Protein AF-A0A7W8DKP7-F1 (afdb_monomer)

pLDDT: mean 77.35, std 10.24, range [40.69, 87.25]

Secondary structure (DSSP, 8-state):
--HHHHHHHHHHHHHHHHHHHHSTT-HHHHHHHHHHHHHHHHHHHTT-HHHHHHHHHTTTSPPPHHHHHHHHHTT--SSSPP------

Sequence (88 aa):
MTTEDESELHRLCDLLRIVDKRIGDEPLLSAAVKKAALGLSIAFIHGFRAKVEDLAQNLGRELSDADKEHLRSCGIDLDAPLPTGTQN

Foldseek 3Di:
DDPVLVVVLVVVLVVLVVVLVVVPPQPVSNVVSVVVNVVSVVCSVVVVVVVVVVVVVVPPDDQDPVNQVVCVVVVRHPPPPRPPPDDD

Nearest PDB structures (foldseek):
  8zet-assembly1_f  TM=8.785E-01  e=9.609E+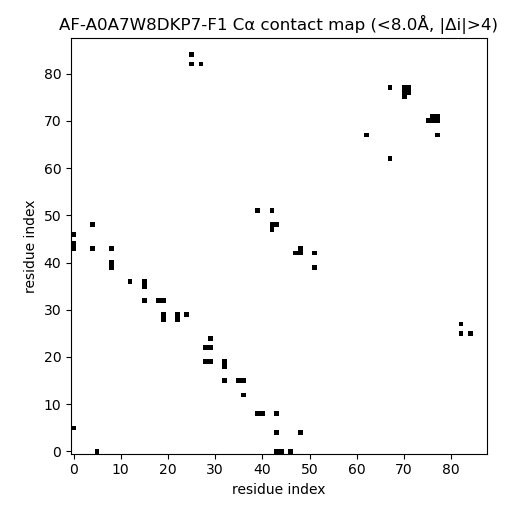00  Thalassiosira pseudonana CCMP1335
  1d9c-assembly1_B  TM=3.970E-01  e=2.855E+00  Bos taurus
  6zu5-assembly1_LHH  TM=4.313E-01  e=3.929E+00  Paranosema locustae

Radius of gyration: 14.86 Å; Cα contacts (8 Å, |Δi|>4): 35; chains: 1; bounding box: 32×28×41 Å

Mean predicted aligned error: 9.86 Å

Structure (mmCIF, N/CA/C/O backbone):
data_AF-A0A7W8DKP7-F1
#
_entry.id   AF-A0A7W8DKP7-F1
#
loop_
_atom_site.group_PDB
_atom_site.id
_atom_site.type_symbol
_atom_s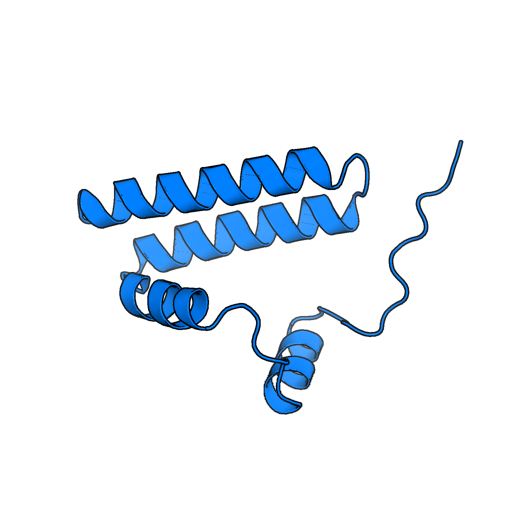ite.label_atom_id
_atom_site.label_alt_id
_atom_site.label_comp_id
_atom_site.label_asym_id
_atom_site.label_entity_id
_atom_site.label_seq_id
_atom_site.pdbx_PDB_ins_code
_atom_site.Cartn_x
_atom_site.Cartn_y
_atom_site.Cartn_z
_atom_site.occupancy
_atom_site.B_iso_or_equiv
_atom_site.auth_seq_id
_atom_site.auth_comp_id
_atom_site.auth_asym_id
_atom_site.auth_atom_id
_atom_site.pdbx_PDB_model_num
ATOM 1 N N . MET A 1 1 ? 16.321 -0.179 -9.212 1.00 69.62 1 MET A N 1
ATOM 2 C CA . MET A 1 1 ? 15.218 0.792 -9.116 1.00 69.62 1 MET A CA 1
ATOM 3 C C . MET A 1 1 ? 15.505 1.892 -10.116 1.00 69.62 1 MET A C 1
ATOM 5 O O . MET A 1 1 ? 16.650 2.328 -10.178 1.00 69.62 1 MET A O 1
ATOM 9 N N . THR A 1 2 ? 14.550 2.226 -10.977 1.00 83.88 2 THR A N 1
ATOM 10 C CA . THR A 1 2 ? 14.716 3.313 -11.956 1.00 83.88 2 THR A CA 1
ATOM 11 C C . THR A 1 2 ? 14.349 4.663 -11.331 1.00 83.88 2 THR A C 1
ATOM 13 O O . THR A 1 2 ? 13.673 4.713 -10.306 1.00 83.88 2 THR A O 1
ATOM 16 N N . THR A 1 3 ? 14.756 5.771 -11.953 1.00 84.19 3 THR A N 1
ATOM 17 C CA . THR A 1 3 ? 14.371 7.127 -11.513 1.00 84.19 3 THR A CA 1
ATOM 18 C C . THR A 1 3 ? 12.853 7.346 -11.544 1.00 84.19 3 THR A C 1
ATOM 20 O O . THR A 1 3 ? 12.306 8.090 -10.728 1.00 84.19 3 THR A O 1
ATOM 23 N N . GLU A 1 4 ? 12.153 6.682 -12.464 1.00 81.62 4 GLU A N 1
ATOM 24 C CA . GLU A 1 4 ? 10.692 6.721 -12.514 1.00 81.62 4 GLU A CA 1
ATOM 25 C C . GLU A 1 4 ? 10.062 5.931 -11.359 1.00 81.62 4 GLU A C 1
ATOM 27 O O . GLU A 1 4 ? 9.085 6.392 -10.772 1.00 81.62 4 GLU A O 1
ATOM 32 N N . ASP A 1 5 ? 10.647 4.786 -10.986 1.00 76.44 5 ASP A N 1
ATOM 33 C CA . ASP A 1 5 ? 10.208 4.003 -9.824 1.00 76.44 5 ASP A CA 1
ATOM 34 C C . ASP A 1 5 ? 10.361 4.810 -8.529 1.00 76.44 5 ASP A C 1
ATOM 36 O O . ASP A 1 5 ? 9.464 4.819 -7.691 1.00 76.44 5 ASP A O 1
ATOM 40 N N . GLU A 1 6 ? 11.475 5.528 -8.377 1.00 81.56 6 GLU A N 1
ATOM 41 C CA . GLU A 1 6 ? 11.718 6.416 -7.234 1.00 81.56 6 GLU A CA 1
ATOM 42 C C . GLU A 1 6 ? 10.704 7.562 -7.165 1.00 81.56 6 GLU A C 1
ATOM 44 O O . GLU A 1 6 ? 10.142 7.837 -6.102 1.00 81.56 6 GLU A O 1
ATOM 49 N N . SER A 1 7 ? 10.433 8.205 -8.304 1.00 84.50 7 SER A N 1
ATOM 50 C CA . SER A 1 7 ? 9.479 9.316 -8.388 1.00 84.50 7 SER A CA 1
ATOM 51 C C . SER A 1 7 ? 8.051 8.874 -8.055 1.00 84.50 7 SER A C 1
ATOM 53 O O . SER A 1 7 ? 7.351 9.559 -7.306 1.00 84.50 7 SER A O 1
ATOM 55 N N . GLU A 1 8 ? 7.620 7.717 -8.562 1.00 80.12 8 GLU A N 1
ATOM 56 C CA . GLU A 1 8 ? 6.278 7.197 -8.286 1.00 80.12 8 GLU A CA 1
ATOM 57 C C . GLU A 1 8 ? 6.151 6.675 -6.849 1.00 80.12 8 GLU A C 1
ATOM 59 O O . GLU A 1 8 ? 5.148 6.947 -6.183 1.00 80.12 8 GLU A O 1
ATOM 64 N N . LEU A 1 9 ? 7.185 6.017 -6.312 1.00 82.56 9 LEU A N 1
ATOM 65 C CA . LEU A 1 9 ? 7.207 5.621 -4.904 1.00 82.56 9 LEU A CA 1
ATOM 66 C C . LEU A 1 9 ? 7.077 6.843 -3.984 1.00 82.56 9 LEU A C 1
ATOM 68 O O . LEU A 1 9 ? 6.291 6.817 -3.037 1.00 82.56 9 LEU A O 1
ATOM 72 N N . HIS A 1 10 ? 7.789 7.934 -4.278 1.00 83.88 10 HIS A N 1
ATOM 73 C CA . HIS A 1 10 ? 7.647 9.191 -3.540 1.00 83.88 10 HIS A CA 1
ATOM 74 C C . HIS A 1 10 ? 6.219 9.745 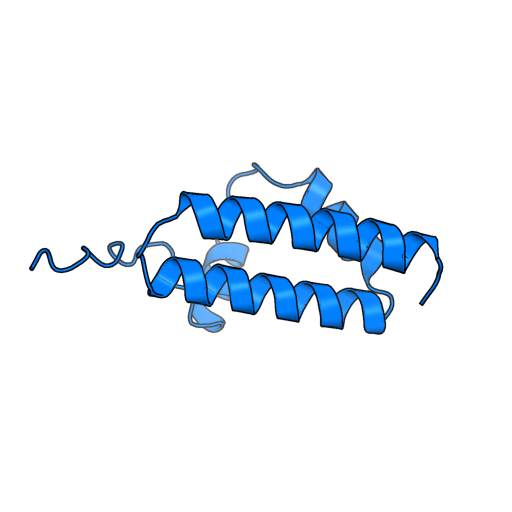-3.606 1.00 83.88 10 HIS A C 1
ATOM 76 O O . HIS A 1 10 ? 5.653 10.079 -2.563 1.00 83.88 10 HIS A O 1
ATOM 82 N N . ARG A 1 11 ? 5.605 9.782 -4.797 1.00 85.44 11 ARG A N 1
ATOM 83 C CA . ARG A 1 11 ? 4.219 10.249 -4.978 1.00 85.44 11 ARG A CA 1
ATOM 84 C C . ARG A 1 11 ? 3.233 9.453 -4.121 1.00 85.44 11 ARG A C 1
ATOM 86 O O . ARG A 1 11 ? 2.374 10.036 -3.457 1.00 85.44 11 ARG A O 1
ATOM 93 N N . LEU A 1 12 ? 3.358 8.127 -4.115 1.00 82.31 12 LEU A N 1
ATOM 94 C CA . LEU A 1 12 ? 2.474 7.243 -3.354 1.00 82.31 12 LEU A CA 1
ATOM 95 C C . LEU A 1 12 ? 2.707 7.358 -1.839 1.00 82.31 12 LEU A C 1
ATOM 97 O O . LEU A 1 12 ? 1.744 7.399 -1.070 1.00 82.31 12 LEU A O 1
ATOM 101 N N . CYS A 1 13 ? 3.959 7.491 -1.399 1.00 83.19 13 CYS A N 1
ATOM 102 C CA . CYS A 1 13 ? 4.291 7.772 -0.000 1.00 83.19 13 CYS A CA 1
ATOM 103 C C . CYS A 1 13 ? 3.715 9.117 0.473 1.00 83.19 13 CYS A C 1
ATOM 105 O O . CYS A 1 13 ? 3.210 9.210 1.595 1.00 83.19 13 CYS A O 1
ATOM 107 N N . ASP A 1 14 ? 3.725 10.147 -0.375 1.00 86.38 14 ASP A N 1
ATOM 108 C CA . ASP A 1 14 ? 3.101 11.434 -0.064 1.00 86.38 14 ASP A CA 1
ATOM 109 C C . ASP A 1 14 ? 1.579 11.333 0.081 1.00 86.38 14 ASP A C 1
ATOM 111 O O . ASP A 1 14 ? 1.013 11.919 1.009 1.00 86.38 14 ASP A O 1
ATOM 115 N N . LEU A 1 15 ? 0.914 10.547 -0.771 1.00 82.62 15 LEU A N 1
ATOM 116 C CA . LEU A 1 15 ? -0.518 10.266 -0.634 1.00 82.62 15 LEU A CA 1
ATOM 117 C C . LEU A 1 15 ? -0.824 9.558 0.689 1.00 82.62 15 LEU A C 1
ATOM 119 O O . LEU A 1 15 ? -1.714 9.994 1.420 1.00 82.62 15 LEU A O 1
ATOM 123 N N . LEU A 1 16 ? -0.054 8.527 1.043 1.00 83.81 16 LEU A N 1
ATOM 124 C CA . LEU A 1 16 ? -0.212 7.817 2.316 1.00 83.81 16 LEU A CA 1
ATOM 125 C C . LEU A 1 16 ? 0.019 8.742 3.516 1.00 83.81 16 LEU A C 1
ATOM 127 O O . LEU A 1 16 ? -0.737 8.688 4.480 1.00 83.81 16 LEU A O 1
ATOM 131 N N . ARG A 1 17 ? 0.986 9.660 3.441 1.00 82.81 17 ARG A N 1
ATOM 132 C CA . ARG A 1 17 ? 1.219 10.680 4.476 1.00 82.81 17 ARG A CA 1
ATOM 133 C C . ARG A 1 17 ? 0.049 11.657 4.616 1.00 82.81 17 ARG A C 1
ATOM 135 O O . ARG A 1 17 ? -0.251 12.098 5.724 1.00 82.81 17 ARG A O 1
ATOM 142 N N . ILE A 1 18 ? -0.606 12.028 3.516 1.00 85.19 18 ILE A N 1
ATOM 143 C CA . ILE A 1 18 ? -1.821 12.858 3.555 1.00 85.19 18 ILE A CA 1
ATOM 144 C C . ILE A 1 18 ? -2.968 12.085 4.205 1.00 85.19 18 ILE A C 1
ATOM 146 O O . ILE A 1 18 ? -3.692 12.666 5.014 1.00 85.19 18 ILE A O 1
ATOM 150 N N . VAL A 1 19 ? -3.122 10.799 3.876 1.00 80.75 19 VAL A N 1
ATOM 151 C CA . VAL A 1 19 ? -4.113 9.927 4.515 1.00 80.75 19 VAL A CA 1
ATOM 152 C C . VAL A 1 19 ? -3.836 9.847 6.014 1.00 80.75 19 VAL A C 1
ATOM 154 O O . VAL A 1 19 ? -4.721 10.221 6.772 1.00 80.75 19 VAL A O 1
ATOM 157 N N . ASP A 1 20 ? -2.613 9.506 6.438 1.00 82.94 20 ASP A N 1
ATOM 158 C CA . ASP A 1 20 ? -2.203 9.416 7.855 1.00 82.94 20 ASP A CA 1
ATOM 159 C C . ASP A 1 20 ? -2.530 10.687 8.652 1.00 82.94 20 ASP A C 1
ATOM 161 O O . ASP A 1 20 ? -3.043 10.625 9.763 1.00 82.94 20 ASP A O 1
ATOM 165 N N . LYS A 1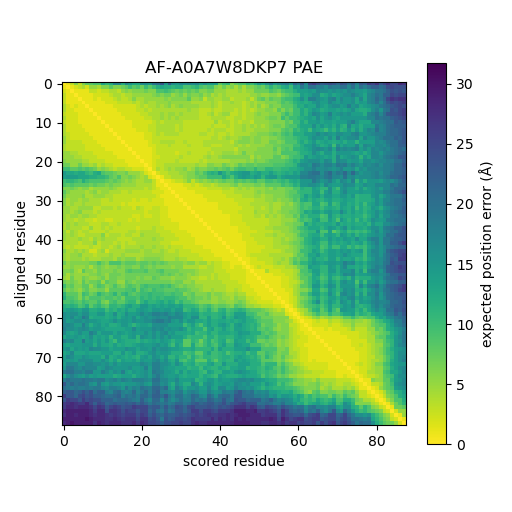 21 ? -2.346 11.868 8.054 1.00 84.69 21 LYS A N 1
ATOM 166 C CA . LYS A 1 21 ? -2.725 13.143 8.688 1.00 84.69 21 LYS A CA 1
ATOM 167 C C . LYS A 1 21 ? -4.234 13.355 8.819 1.00 84.69 21 LYS A C 1
ATOM 169 O O . LYS A 1 21 ? -4.660 14.118 9.680 1.00 84.69 21 LYS A O 1
ATOM 174 N N . ARG A 1 22 ? -5.038 12.766 7.931 1.00 84.19 22 ARG A N 1
ATOM 175 C CA . ARG A 1 22 ? -6.501 12.939 7.892 1.00 84.19 22 ARG A CA 1
ATOM 176 C C . ARG A 1 22 ? -7.250 11.940 8.763 1.00 84.19 22 ARG A C 1
ATOM 178 O O . ARG A 1 22 ? -8.341 12.272 9.207 1.00 84.19 22 ARG A O 1
ATOM 185 N N . ILE A 1 23 ? -6.687 10.754 9.001 1.00 81.69 23 ILE A N 1
ATOM 186 C CA . ILE A 1 23 ? -7.280 9.762 9.914 1.00 81.69 23 ILE A CA 1
ATOM 187 C C . ILE A 1 23 ? -7.181 10.165 11.396 1.00 81.69 23 ILE A C 1
ATOM 189 O O . ILE A 1 23 ? -7.839 9.546 12.225 1.00 81.69 23 ILE A O 1
ATOM 193 N N . GLY A 1 24 ? -6.451 11.237 11.728 1.00 73.44 24 GLY A N 1
ATOM 194 C CA . GLY A 1 24 ? -6.366 11.763 13.094 1.00 73.44 24 GLY A CA 1
ATOM 195 C C . GLY A 1 24 ? -5.637 10.805 14.039 1.00 73.44 24 GLY A C 1
ATOM 196 O O . GLY A 1 24 ? -4.748 10.072 13.614 1.00 73.44 24 GLY A O 1
ATOM 197 N N . ASP A 1 25 ? -6.028 10.794 15.314 1.00 78.75 25 ASP A N 1
ATOM 198 C CA . ASP A 1 25 ? -5.395 9.971 16.356 1.00 78.75 25 ASP A CA 1
ATOM 199 C C . ASP A 1 25 ? -5.907 8.518 16.391 1.00 78.75 25 ASP A C 1
ATOM 201 O O . ASP A 1 25 ? -5.791 7.852 17.415 1.00 78.75 25 ASP A O 1
ATOM 205 N N . GLU A 1 26 ? -6.462 7.995 15.290 1.00 81.25 26 GLU A N 1
ATOM 206 C CA . GLU A 1 26 ? -6.936 6.608 15.216 1.00 81.25 26 GLU A CA 1
ATOM 207 C C . GLU A 1 26 ? -5.762 5.622 15.050 1.00 81.25 26 GLU A C 1
ATOM 209 O O . GLU A 1 26 ? -5.197 5.475 13.953 1.00 81.25 26 GLU A O 1
ATOM 214 N N . PRO A 1 27 ?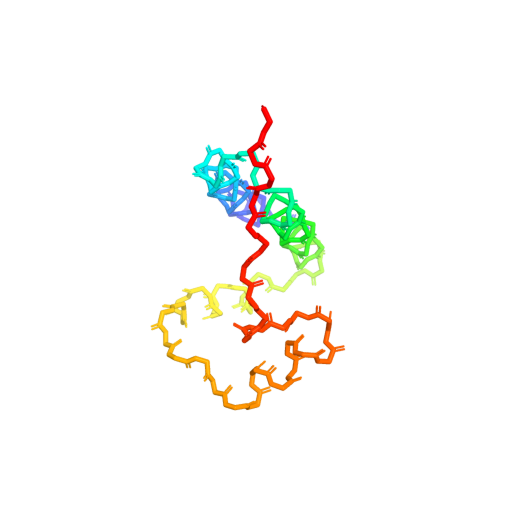 -5.370 4.889 16.110 1.00 74.88 27 PRO A N 1
ATOM 215 C CA . PRO A 1 27 ? -4.094 4.184 16.137 1.00 74.88 27 PRO A CA 1
ATOM 216 C C . PRO A 1 27 ? -4.064 2.981 15.188 1.00 74.88 27 PRO A C 1
ATOM 218 O O . PRO A 1 27 ? -3.018 2.689 14.603 1.00 74.88 27 PRO A O 1
ATOM 221 N N . LEU A 1 28 ? -5.199 2.297 14.983 1.00 78.62 28 LEU A N 1
ATOM 222 C CA . LEU A 1 28 ? -5.264 1.170 14.044 1.00 78.62 28 LEU A CA 1
ATOM 223 C C . LEU A 1 28 ? -5.158 1.638 12.592 1.00 78.62 28 LEU A C 1
ATOM 225 O O . LEU A 1 28 ? -4.474 0.995 11.795 1.00 78.62 28 LEU A O 1
ATOM 229 N N . LEU A 1 29 ? -5.784 2.767 12.256 1.00 76.50 29 LEU A N 1
ATOM 230 C CA . LEU A 1 29 ? -5.741 3.313 10.903 1.00 76.50 29 LEU A CA 1
ATOM 231 C C . LEU A 1 29 ? -4.343 3.846 10.578 1.00 76.50 29 LEU A C 1
ATOM 233 O O . LEU A 1 29 ? -3.814 3.541 9.509 1.00 76.50 29 LEU A O 1
ATOM 237 N N . SER A 1 30 ? -3.683 4.531 11.519 1.00 77.25 30 SER A N 1
ATOM 238 C CA . SER A 1 30 ? -2.289 4.958 11.328 1.00 77.25 30 SER A CA 1
ATOM 239 C C . SER A 1 30 ? -1.348 3.755 11.172 1.00 77.25 30 SER A C 1
ATOM 241 O O . SER A 1 30 ? -0.472 3.737 10.302 1.00 77.25 30 SER A O 1
ATOM 243 N N . ALA A 1 31 ? -1.545 2.695 11.966 1.00 77.56 31 ALA A N 1
ATOM 244 C CA . ALA A 1 31 ? -0.775 1.460 11.824 1.00 77.56 31 ALA A CA 1
ATOM 245 C C . ALA A 1 31 ? -0.999 0.785 10.459 1.00 77.56 31 ALA A C 1
ATOM 247 O O . ALA A 1 31 ? -0.040 0.297 9.855 1.00 77.56 31 ALA A O 1
ATOM 248 N N . ALA A 1 32 ? -2.234 0.779 9.949 1.00 80.38 32 ALA A N 1
ATOM 249 C CA . ALA A 1 32 ? -2.556 0.248 8.627 1.00 80.38 32 ALA A CA 1
ATOM 250 C C . ALA A 1 32 ? -1.869 1.046 7.507 1.00 80.38 32 ALA A C 1
ATOM 252 O O . ALA A 1 32 ? -1.243 0.452 6.628 1.00 80.38 32 ALA A O 1
ATOM 253 N N . VAL A 1 33 ? -1.891 2.381 7.576 1.00 82.75 33 VAL A N 1
ATOM 254 C CA . VAL A 1 33 ? -1.230 3.250 6.588 1.00 82.75 33 VAL A CA 1
ATOM 255 C C . VAL A 1 33 ? 0.287 3.054 6.588 1.00 82.75 33 VAL A C 1
ATOM 257 O O . VAL A 1 33 ? 0.896 2.937 5.523 1.00 82.75 33 VAL A O 1
ATOM 260 N N . LYS A 1 34 ? 0.909 2.924 7.764 1.00 81.12 34 LYS A N 1
ATOM 261 C CA . LYS A 1 34 ? 2.348 2.625 7.882 1.00 81.12 34 LYS A CA 1
ATOM 262 C C . LYS A 1 34 ? 2.710 1.272 7.267 1.00 81.12 34 LYS A C 1
ATOM 264 O O . LYS A 1 34 ? 3.707 1.171 6.553 1.00 81.12 34 LYS A O 1
ATOM 269 N N . LYS A 1 35 ? 1.890 0.241 7.497 1.00 82.62 35 LYS A N 1
ATOM 270 C CA . LYS A 1 35 ? 2.066 -1.077 6.866 1.00 82.62 35 LYS A CA 1
ATOM 271 C C . LYS A 1 35 ? 1.922 -0.996 5.344 1.00 82.62 35 LYS A C 1
ATOM 273 O O . LYS A 1 35 ? 2.733 -1.589 4.637 1.00 82.62 35 LYS A O 1
ATOM 278 N N . ALA A 1 36 ? 0.955 -0.227 4.841 1.00 84.75 36 ALA A N 1
ATOM 279 C CA . ALA A 1 36 ? 0.779 -0.003 3.407 1.00 84.75 36 ALA A CA 1
ATOM 280 C C . ALA A 1 36 ? 1.995 0.703 2.779 1.00 84.75 36 ALA A C 1
ATOM 282 O O . ALA A 1 36 ? 2.480 0.270 1.735 1.00 84.75 36 ALA A O 1
ATOM 283 N N . ALA A 1 37 ? 2.546 1.726 3.444 1.00 83.62 37 ALA A N 1
ATOM 284 C CA . ALA A 1 37 ? 3.743 2.437 2.982 1.00 83.62 37 ALA A CA 1
ATOM 285 C C . ALA A 1 37 ? 4.975 1.521 2.902 1.00 83.62 37 ALA A C 1
ATOM 287 O O . ALA A 1 37 ? 5.724 1.552 1.919 1.00 83.62 37 ALA A O 1
ATOM 288 N N . LEU A 1 38 ? 5.162 0.661 3.909 1.00 83.38 38 LEU A N 1
ATOM 289 C CA . LEU A 1 38 ? 6.226 -0.341 3.908 1.00 83.38 38 LEU A CA 1
ATOM 290 C C . LEU A 1 38 ? 6.034 -1.361 2.777 1.00 83.38 38 LEU A C 1
ATOM 292 O O . LEU A 1 38 ? 6.983 -1.656 2.051 1.00 83.38 38 LEU A O 1
ATOM 296 N N . GLY A 1 39 ? 4.808 -1.859 2.595 1.00 86.19 39 GLY A N 1
ATOM 297 C CA . GLY A 1 39 ? 4.465 -2.787 1.517 1.00 86.19 39 GLY A CA 1
ATOM 298 C C . GLY A 1 39 ? 4.754 -2.210 0.130 1.00 86.19 39 GLY A C 1
ATOM 299 O O . GLY A 1 39 ? 5.373 -2.883 -0.694 1.00 86.19 39 GLY A O 1
ATOM 300 N N . LEU A 1 40 ? 4.393 -0.943 -0.106 1.00 84.88 40 LEU A N 1
ATOM 301 C CA . LEU A 1 40 ? 4.715 -0.239 -1.350 1.00 84.88 40 LEU A CA 1
ATOM 302 C C . LEU A 1 40 ? 6.224 -0.120 -1.572 1.00 84.88 40 LEU A C 1
ATOM 304 O O . LEU A 1 40 ? 6.709 -0.416 -2.661 1.00 84.88 40 LEU A O 1
ATOM 308 N N . SER A 1 41 ? 6.968 0.268 -0.536 1.00 82.56 41 SER A N 1
ATOM 309 C CA . SER A 1 41 ? 8.425 0.415 -0.624 1.00 82.56 41 SER A CA 1
ATOM 310 C C . SER A 1 41 ? 9.093 -0.903 -1.029 1.00 82.56 41 SER A C 1
ATOM 312 O O . SER A 1 41 ? 9.920 -0.930 -1.938 1.00 82.56 41 SER A O 1
ATOM 314 N N . ILE A 1 42 ? 8.676 -2.018 -0.419 1.00 84.62 42 ILE A N 1
ATOM 315 C CA . ILE A 1 42 ? 9.155 -3.362 -0.770 1.00 84.62 42 ILE A CA 1
ATOM 316 C C . ILE A 1 42 ? 8.763 -3.716 -2.212 1.00 84.62 42 ILE A C 1
ATOM 318 O O . ILE A 1 42 ? 9.604 -4.178 -2.983 1.00 84.62 42 ILE A O 1
ATOM 322 N N . ALA A 1 43 ? 7.516 -3.463 -2.617 1.00 84.62 43 ALA A N 1
ATOM 323 C CA . ALA A 1 43 ? 7.045 -3.776 -3.965 1.00 84.62 43 ALA A CA 1
ATOM 324 C C . ALA A 1 43 ? 7.872 -3.076 -5.059 1.00 84.62 43 ALA A C 1
ATOM 326 O O . ALA A 1 43 ? 8.210 -3.700 -6.068 1.00 84.62 43 ALA A O 1
ATOM 327 N N . PHE A 1 44 ? 8.253 -1.816 -4.844 1.00 83.50 44 PHE A N 1
ATOM 328 C CA . PHE A 1 44 ? 9.094 -1.055 -5.772 1.00 83.50 44 PHE A CA 1
ATOM 329 C C . PHE A 1 44 ? 10.545 -1.555 -5.802 1.00 83.50 44 PHE A C 1
ATOM 331 O O . PHE A 1 44 ? 11.108 -1.709 -6.887 1.00 83.50 44 PHE A O 1
ATOM 338 N N . ILE A 1 45 ? 11.124 -1.913 -4.648 1.00 84.56 45 ILE A N 1
ATOM 339 C CA . ILE A 1 45 ? 12.460 -2.536 -4.574 1.00 84.56 45 ILE A CA 1
ATOM 340 C C . ILE A 1 45 ? 12.515 -3.829 -5.403 1.00 84.56 45 ILE A C 1
ATOM 342 O O . ILE A 1 45 ? 13.514 -4.093 -6.073 1.00 84.56 45 ILE A O 1
ATOM 346 N N . HIS A 1 46 ? 11.431 -4.607 -5.406 1.00 87.25 46 HIS A N 1
ATOM 347 C CA . HIS A 1 46 ? 11.329 -5.868 -6.144 1.00 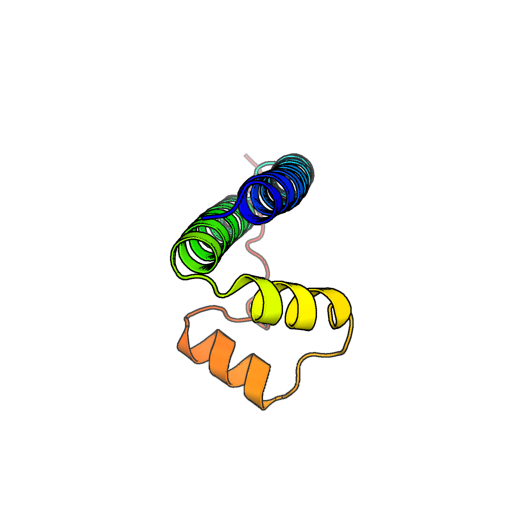87.25 46 HIS A CA 1
ATOM 348 C C . HIS A 1 46 ? 10.806 -5.729 -7.587 1.00 87.25 46 HIS A C 1
ATOM 350 O O . HIS A 1 46 ? 10.585 -6.741 -8.252 1.00 87.25 46 HIS A O 1
ATOM 356 N N . GLY A 1 47 ? 10.627 -4.507 -8.102 1.00 84.94 47 GLY A N 1
ATOM 357 C CA . GLY A 1 47 ? 10.229 -4.274 -9.496 1.00 84.94 47 GLY A CA 1
ATOM 358 C C . GLY A 1 47 ? 8.758 -4.578 -9.803 1.00 84.94 47 GLY A C 1
ATOM 359 O O . GLY A 1 47 ? 8.400 -4.80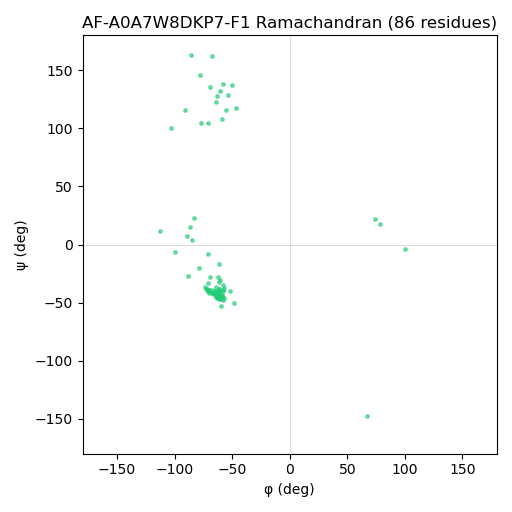1 -10.957 1.00 84.94 47 GLY A O 1
ATOM 360 N N . PHE A 1 48 ? 7.878 -4.580 -8.797 1.00 87.25 48 PHE A N 1
ATOM 361 C CA . PHE A 1 48 ? 6.445 -4.851 -8.971 1.00 87.25 48 PHE A CA 1
ATOM 362 C C . PHE A 1 48 ? 5.605 -3.619 -9.327 1.00 87.25 48 PHE A C 1
ATOM 364 O O . PHE A 1 48 ? 4.378 -3.685 -9.254 1.00 87.25 48 PHE A O 1
ATOM 371 N N . ARG A 1 49 ? 6.228 -2.514 -9.754 1.00 83.06 49 ARG A N 1
ATOM 372 C CA . ARG A 1 49 ? 5.540 -1.255 -10.081 1.00 83.06 49 ARG A CA 1
ATOM 373 C C . ARG A 1 49 ? 4.322 -1.449 -10.986 1.00 83.06 49 ARG A C 1
ATOM 375 O O . ARG A 1 49 ? 3.239 -1.010 -10.624 1.00 83.06 49 ARG A O 1
ATOM 382 N N . ALA A 1 50 ? 4.467 -2.176 -12.095 1.00 82.25 50 ALA A N 1
ATOM 383 C CA . ALA A 1 50 ? 3.367 -2.400 -13.038 1.00 82.25 50 ALA A CA 1
ATOM 384 C C . ALA A 1 50 ? 2.140 -3.073 -12.389 1.00 82.25 50 ALA A C 1
ATOM 386 O O . ALA A 1 50 ? 1.008 -2.752 -12.730 1.00 82.25 50 ALA A O 1
ATOM 387 N N . LYS A 1 51 ? 2.350 -3.971 -11.415 1.00 80.75 51 LYS A N 1
ATOM 388 C CA . LYS A 1 51 ? 1.254 -4.608 -10.667 1.00 80.75 51 LYS A CA 1
ATOM 389 C C . LYS A 1 51 ? 0.599 -3.646 -9.677 1.00 80.75 51 LYS A C 1
ATOM 391 O O . LYS A 1 51 ? -0.608 -3.707 -9.479 1.00 80.75 51 LYS A O 1
ATOM 396 N N . VAL A 1 52 ? 1.390 -2.776 -9.046 1.00 81.00 52 VAL A N 1
ATOM 397 C CA . VAL A 1 52 ? 0.880 -1.745 -8.129 1.00 81.00 52 VAL A CA 1
ATOM 398 C C . VAL A 1 52 ? 0.051 -0.712 -8.891 1.00 81.00 52 VAL A C 1
ATOM 400 O O . VAL A 1 52 ? -1.022 -0.340 -8.431 1.00 81.00 52 VAL A O 1
ATOM 403 N N . GLU A 1 53 ? 0.512 -0.279 -10.064 1.00 76.31 53 GLU A N 1
ATOM 404 C CA . GLU A 1 53 ? -0.224 0.650 -10.925 1.00 76.31 53 GLU A CA 1
ATOM 405 C C . GLU A 1 53 ? -1.498 0.020 -11.491 1.00 76.31 53 GLU A C 1
ATOM 407 O O . GLU A 1 53 ? -2.542 0.669 -11.468 1.00 76.31 53 GLU A O 1
ATOM 412 N N . ASP A 1 54 ? -1.446 -1.247 -11.919 1.00 79.50 54 ASP A N 1
ATOM 413 C CA . ASP A 1 54 ? -2.645 -1.986 -12.321 1.00 79.50 54 ASP A CA 1
ATOM 414 C C . ASP A 1 54 ? -3.655 -2.041 -11.170 1.00 79.50 54 ASP A C 1
ATOM 416 O O . ASP A 1 54 ? -4.802 -1.658 -11.358 1.00 79.50 54 ASP A O 1
ATOM 420 N N . LEU A 1 55 ? -3.238 -2.391 -9.947 1.00 72.62 55 LEU A N 1
ATOM 421 C CA . LEU A 1 55 ? -4.100 -2.325 -8.758 1.00 72.62 55 LEU A CA 1
ATOM 422 C C . LEU A 1 55 ? -4.643 -0.912 -8.498 1.00 72.62 55 LEU A C 1
ATOM 424 O O . LEU A 1 55 ? -5.807 -0.765 -8.126 1.00 72.62 55 LEU A O 1
ATOM 428 N N . ALA A 1 56 ? -3.835 0.127 -8.712 1.00 71.31 56 ALA A N 1
ATOM 429 C CA . ALA A 1 56 ? -4.225 1.510 -8.465 1.00 71.31 56 ALA A CA 1
ATOM 430 C C . ALA A 1 56 ? -5.252 2.042 -9.477 1.00 71.31 56 ALA A C 1
ATOM 432 O O . ALA A 1 56 ? -6.202 2.715 -9.082 1.00 71.31 56 ALA A O 1
ATOM 433 N N . GLN A 1 57 ? -5.122 1.702 -10.763 1.00 72.81 57 GLN A N 1
ATOM 434 C CA . GLN A 1 57 ? -6.128 2.008 -11.803 1.00 72.81 57 GLN A CA 1
ATOM 435 C C . GLN A 1 57 ? -7.486 1.360 -11.524 1.00 72.81 57 GLN A C 1
ATOM 437 O O . GLN A 1 57 ? -8.521 1.735 -12.067 1.00 72.81 57 GLN A O 1
ATOM 442 N N . ASN A 1 58 ? -7.446 0.383 -10.642 1.00 67.81 58 ASN A N 1
ATOM 443 C CA . ASN A 1 58 ? -8.501 -0.511 -10.277 1.00 67.81 58 ASN A CA 1
ATOM 444 C C . ASN A 1 58 ? -8.978 -0.282 -8.832 1.00 67.81 58 ASN A C 1
ATOM 446 O O . ASN A 1 58 ? -9.725 -1.099 -8.292 1.00 67.81 58 ASN A O 1
ATOM 450 N N . LEU A 1 59 ? -8.552 0.815 -8.200 1.00 65.56 59 LEU A N 1
ATOM 451 C CA . LEU A 1 59 ? -9.081 1.286 -6.924 1.00 65.56 59 LEU A CA 1
ATOM 452 C C . LEU A 1 59 ? -10.514 1.804 -7.110 1.00 65.56 59 LEU A C 1
ATOM 454 O O . LEU A 1 59 ? -10.799 2.551 -8.042 1.00 65.56 59 LEU A O 1
ATOM 458 N N . GLY A 1 60 ? -11.414 1.434 -6.195 1.00 60.88 60 GLY A N 1
ATOM 459 C CA . GLY A 1 60 ? -12.810 1.894 -6.181 1.00 60.88 60 GLY A CA 1
ATOM 460 C C . GLY A 1 60 ? -13.833 0.910 -6.754 1.00 60.88 60 GLY A C 1
ATOM 461 O O . GLY A 1 60 ? -15.030 1.167 -6.661 1.00 60.88 60 GLY A O 1
ATOM 462 N N . ARG A 1 61 ? -13.395 -0.232 -7.295 1.00 70.38 61 ARG A N 1
ATOM 463 C CA . ARG A 1 61 ? -14.287 -1.379 -7.527 1.00 70.38 61 ARG A CA 1
ATOM 464 C C . ARG A 1 61 ? -14.536 -2.111 -6.210 1.00 70.38 61 ARG A C 1
ATOM 466 O O . ARG A 1 61 ? -13.667 -2.142 -5.339 1.00 70.38 61 ARG A O 1
ATOM 473 N N . GLU A 1 62 ? -15.742 -2.650 -6.059 1.00 76.81 62 GLU A N 1
ATOM 474 C CA . GLU A 1 62 ? -16.095 -3.434 -4.879 1.00 76.81 62 GLU A CA 1
ATOM 475 C C . GLU A 1 62 ? -15.140 -4.620 -4.730 1.00 76.81 62 GLU A C 1
ATOM 477 O O . GLU A 1 62 ? -14.786 -5.278 -5.711 1.00 76.81 62 GLU A O 1
ATOM 482 N N . LEU A 1 63 ? -14.717 -4.880 -3.491 1.00 78.31 63 LEU A N 1
ATOM 483 C CA . LEU A 1 63 ? -13.898 -6.044 -3.180 1.00 78.31 63 LEU A CA 1
ATOM 484 C C . LEU A 1 63 ? -14.702 -7.310 -3.473 1.00 78.31 63 LEU A C 1
ATOM 486 O O . LEU A 1 63 ? -15.819 -7.464 -2.965 1.00 78.31 63 LEU A O 1
ATOM 490 N N . SER A 1 64 ? -14.121 -8.224 -4.252 1.00 83.19 64 SER A N 1
ATOM 491 C CA . SER A 1 64 ? -14.718 -9.542 -4.454 1.00 83.19 64 SER A CA 1
ATOM 492 C C . SER A 1 64 ? -14.672 -10.351 -3.156 1.00 83.19 64 SER A C 1
ATOM 494 O O . SER A 1 64 ? -13.890 -10.058 -2.247 1.00 83.19 64 SER A O 1
ATOM 496 N N . ASP A 1 65 ? -15.483 -11.402 -3.052 1.00 84.75 65 ASP A N 1
ATOM 497 C CA . ASP A 1 65 ? -15.461 -12.265 -1.866 1.00 84.75 65 ASP A CA 1
ATOM 498 C C . ASP A 1 65 ? -14.097 -12.947 -1.672 1.00 84.75 65 ASP A C 1
ATOM 500 O O . ASP A 1 65 ? -13.638 -13.093 -0.540 1.00 84.75 65 ASP A O 1
ATOM 504 N N . ALA A 1 66 ? -13.394 -13.248 -2.771 1.00 82.94 66 ALA A N 1
ATOM 505 C CA . ALA A 1 66 ? -12.029 -13.762 -2.735 1.00 82.94 66 ALA A CA 1
ATOM 506 C C . ALA A 1 66 ? -11.034 -12.739 -2.155 1.00 82.94 66 ALA A C 1
ATOM 508 O O . ALA A 1 66 ? -10.167 -13.109 -1.362 1.00 82.94 66 ALA A O 1
ATOM 509 N N . ASP A 1 67 ? -11.178 -11.452 -2.490 1.00 80.19 67 ASP A N 1
ATOM 510 C CA . ASP A 1 67 ? -10.322 -10.389 -1.945 1.00 80.19 67 ASP A CA 1
ATOM 511 C C . ASP A 1 67 ? -10.567 -10.200 -0.446 1.00 80.19 67 ASP A C 1
ATOM 513 O O . ASP A 1 67 ? -9.621 -10.077 0.334 1.00 80.19 67 ASP A O 1
ATOM 517 N N . LYS A 1 68 ? -11.837 -10.229 -0.020 1.00 82.31 68 LYS A N 1
ATOM 518 C CA . LYS A 1 68 ? -12.213 -10.138 1.399 1.00 82.31 68 LYS A CA 1
ATOM 519 C C . LYS A 1 68 ? -11.651 -11.313 2.195 1.00 82.31 68 LYS A C 1
ATOM 521 O O . LYS A 1 68 ? -11.104 -11.116 3.277 1.00 82.31 68 LYS A O 1
ATOM 526 N N . GLU A 1 69 ? -11.755 -12.530 1.668 1.00 86.19 69 GLU A N 1
ATOM 527 C CA . GLU A 1 69 ? -11.235 -13.730 2.327 1.00 86.19 69 GLU A CA 1
ATOM 528 C C . GLU A 1 69 ? -9.703 -13.735 2.394 1.00 86.19 69 GLU A C 1
ATOM 530 O O . GLU A 1 69 ? -9.126 -14.049 3.440 1.00 86.19 69 GLU A O 1
ATOM 535 N N . HIS A 1 70 ? -9.033 -13.274 1.336 1.00 81.19 70 HIS A N 1
ATOM 536 C CA . HIS A 1 70 ? -7.589 -13.068 1.360 1.00 81.19 70 HIS A CA 1
ATOM 537 C C . HIS A 1 70 ? -7.176 -12.034 2.419 1.00 81.19 70 HIS A C 1
ATOM 539 O O . HIS A 1 70 ? -6.264 -12.290 3.207 1.00 81.19 70 HIS A O 1
ATOM 545 N N . LEU A 1 71 ? -7.868 -10.897 2.504 1.00 79.88 71 LEU A N 1
ATOM 546 C CA . LEU A 1 71 ? -7.592 -9.869 3.512 1.00 79.88 71 LEU A CA 1
ATOM 547 C C . LEU A 1 71 ? -7.795 -10.398 4.939 1.00 79.88 71 LEU A C 1
ATOM 549 O O . LEU A 1 71 ? -6.922 -10.187 5.786 1.00 79.88 71 LEU A O 1
ATOM 553 N N . ARG A 1 72 ? -8.851 -11.186 5.183 1.00 83.50 72 ARG A N 1
ATOM 554 C CA . ARG A 1 72 ? -9.051 -11.875 6.470 1.00 83.50 72 ARG A CA 1
ATOM 555 C C . ARG A 1 72 ? -7.907 -12.837 6.788 1.00 83.50 72 ARG A C 1
ATOM 557 O O . ARG A 1 72 ? -7.434 -12.849 7.922 1.00 83.50 72 ARG A O 1
ATOM 564 N N . SER A 1 73 ? -7.398 -13.581 5.800 1.00 81.12 73 SER A N 1
ATOM 565 C CA . SER A 1 73 ? -6.229 -14.463 5.984 1.00 81.12 73 SER A CA 1
ATOM 566 C C . SER A 1 73 ? -4.953 -13.696 6.363 1.00 81.12 73 SER A C 1
ATOM 568 O O . SER A 1 73 ? -4.101 -14.213 7.084 1.00 81.12 73 SER A O 1
ATOM 570 N N . CYS A 1 74 ? -4.858 -12.432 5.946 1.00 71.75 74 CYS A N 1
ATOM 571 C CA . CYS A 1 74 ? -3.789 -11.502 6.310 1.00 71.75 74 CYS A CA 1
ATOM 572 C C . CYS A 1 74 ? -4.038 -10.786 7.654 1.00 71.75 74 CYS A C 1
ATOM 574 O O . CYS A 1 74 ? -3.251 -9.918 8.041 1.00 71.75 74 CYS A O 1
ATOM 576 N N . GLY A 1 75 ? -5.116 -11.126 8.371 1.00 78.06 75 GLY A N 1
ATOM 577 C CA . GLY A 1 75 ? -5.497 -10.516 9.647 1.00 78.06 75 GLY A CA 1
ATOM 578 C C . GLY A 1 75 ? -6.177 -9.149 9.519 1.00 78.06 75 GLY A C 1
ATOM 579 O O . GLY A 1 75 ? -6.217 -8.399 10.493 1.00 78.06 75 GLY A O 1
ATOM 580 N N . ILE A 1 76 ? -6.674 -8.800 8.330 1.00 74.56 76 ILE A N 1
ATOM 581 C CA . ILE A 1 76 ? -7.417 -7.565 8.062 1.00 74.56 76 ILE A CA 1
ATOM 582 C C . ILE A 1 76 ? -8.899 -7.935 7.970 1.00 74.56 76 ILE A C 1
ATOM 584 O O . ILE A 1 76 ? -9.354 -8.447 6.949 1.00 74.56 76 ILE A O 1
ATOM 588 N N . ASP A 1 77 ? -9.646 -7.697 9.046 1.00 79.62 77 ASP A N 1
ATOM 589 C CA . ASP A 1 77 ? -11.094 -7.899 9.059 1.00 79.62 77 ASP A CA 1
ATOM 590 C C . ASP A 1 77 ? -11.811 -6.609 8.643 1.00 79.62 77 ASP A C 1
ATOM 592 O O . ASP A 1 77 ? -11.707 -5.582 9.312 1.00 79.62 77 ASP A O 1
ATOM 596 N N . LEU A 1 78 ? -12.503 -6.666 7.505 1.00 71.12 78 LEU A N 1
ATOM 597 C CA . LEU A 1 78 ? -13.241 -5.541 6.925 1.00 71.12 78 LEU A CA 1
ATOM 598 C C . LEU A 1 78 ? -14.596 -5.315 7.604 1.00 71.12 78 LEU A C 1
ATOM 600 O O . LEU A 1 78 ? -15.148 -4.223 7.494 1.00 71.12 78 LEU A O 1
ATOM 604 N N . ASP A 1 79 ? -15.115 -6.340 8.284 1.00 76.19 79 ASP A N 1
ATOM 605 C CA . ASP A 1 79 ? -16.407 -6.313 8.972 1.00 76.19 79 ASP A CA 1
ATOM 606 C C . ASP A 1 79 ? -16.242 -6.073 10.479 1.00 76.19 79 ASP A C 1
ATOM 608 O O . ASP A 1 79 ? -17.228 -5.887 11.199 1.00 76.19 79 ASP A O 1
ATO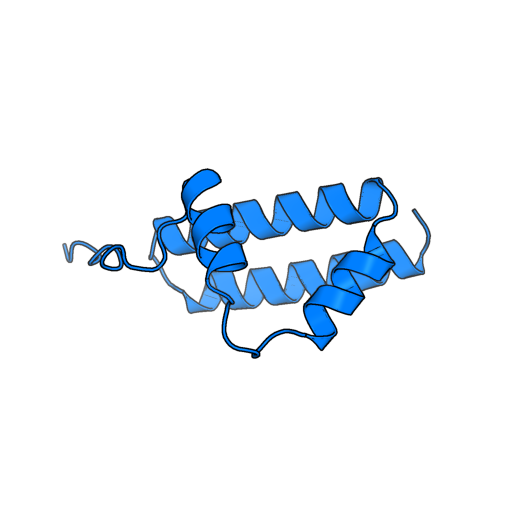M 612 N N . ALA A 1 80 ? -14.996 -6.062 10.970 1.00 69.31 80 ALA A N 1
ATOM 613 C CA . ALA A 1 80 ? -14.715 -5.713 12.348 1.00 69.31 80 ALA A CA 1
ATOM 614 C C . ALA A 1 80 ? -15.186 -4.273 12.607 1.00 69.31 80 ALA A C 1
ATOM 616 O O . ALA A 1 80 ? -14.871 -3.369 11.823 1.00 69.31 80 ALA A O 1
ATOM 617 N N . PRO A 1 81 ? -15.921 -4.026 13.707 1.00 61.66 81 PRO A N 1
ATOM 618 C CA . PRO A 1 81 ? -16.267 -2.671 14.091 1.00 61.66 81 PRO A CA 1
ATOM 619 C C . PRO A 1 81 ? -14.982 -1.846 14.178 1.00 61.66 81 PRO A C 1
ATOM 621 O O . PRO A 1 81 ? -14.012 -2.262 14.820 1.00 61.66 81 PRO A O 1
ATOM 624 N N . LEU A 1 82 ? -14.975 -0.692 13.498 1.00 57.12 82 LEU A N 1
ATOM 625 C CA . LEU A 1 82 ? -13.872 0.257 13.598 1.00 57.12 82 LEU A CA 1
ATOM 626 C C . LEU A 1 82 ? -13.595 0.503 15.085 1.00 57.12 82 LEU A C 1
ATOM 628 O O . LEU A 1 82 ? -14.554 0.630 15.856 1.00 57.12 82 LEU A O 1
ATOM 632 N N . PRO A 1 83 ? -12.320 0.542 15.505 1.00 55.91 83 PRO A N 1
ATOM 633 C CA . PRO A 1 83 ? -11.994 0.826 16.891 1.00 55.91 83 PRO A CA 1
ATOM 634 C C . PRO A 1 83 ? -12.654 2.154 17.249 1.00 55.91 83 PRO A C 1
ATOM 636 O O . PRO A 1 83 ? -12.360 3.189 16.665 1.00 55.91 83 PRO A O 1
ATOM 639 N N . THR A 1 84 ? -13.606 2.125 18.172 1.00 47.16 84 THR A N 1
ATOM 640 C CA . THR A 1 84 ? -14.164 3.353 18.716 1.00 47.16 84 THR A CA 1
ATOM 641 C C . THR A 1 84 ? -13.076 3.95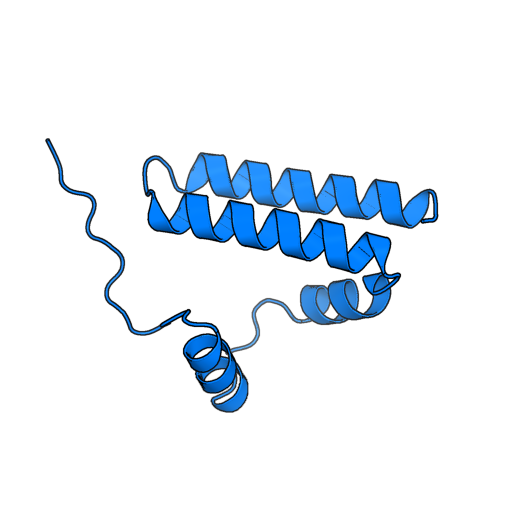3 19.590 1.00 47.16 84 THR A C 1
ATOM 643 O O . THR A 1 84 ? -12.813 3.420 20.672 1.00 47.16 84 THR A O 1
ATOM 646 N N . GLY A 1 85 ? -12.408 5.004 19.109 1.00 46.69 85 GLY A N 1
ATOM 647 C CA . GLY A 1 85 ? -11.451 5.764 19.900 1.00 46.69 85 GLY A CA 1
ATOM 648 C C . GLY A 1 85 ? -12.035 6.081 21.277 1.00 46.69 85 GLY A C 1
ATOM 649 O O . GLY A 1 85 ? -13.079 6.724 21.399 1.00 46.69 85 GLY A O 1
ATOM 650 N N . THR A 1 86 ? -11.390 5.572 22.325 1.00 45.34 86 THR A N 1
ATOM 651 C CA . THR A 1 86 ? -11.679 5.937 23.712 1.00 45.34 86 THR A CA 1
ATOM 652 C C . THR A 1 86 ? -11.468 7.439 23.860 1.00 45.34 86 THR A C 1
ATOM 654 O O . THR A 1 86 ? -10.332 7.907 23.834 1.00 45.34 86 THR A O 1
ATOM 657 N N . GLN A 1 87 ? -12.563 8.188 23.999 1.00 45.56 87 GLN A N 1
ATOM 658 C CA . GLN A 1 87 ? -12.525 9.558 24.497 1.00 45.56 87 GLN A CA 1
ATOM 659 C C . GLN A 1 87 ? -12.017 9.526 25.942 1.00 45.56 87 GLN A C 1
ATOM 661 O O . GLN A 1 87 ? -12.615 8.848 26.778 1.00 45.56 87 GLN A O 1
ATOM 666 N N . ASN A 1 88 ? -10.931 10.248 26.214 1.00 40.69 88 ASN A N 1
ATOM 667 C CA . ASN A 1 88 ? -10.534 10.696 27.547 1.00 40.69 88 ASN A CA 1
ATOM 668 C C . ASN A 1 88 ? -10.075 12.148 27.451 1.00 40.69 88 ASN A C 1
ATOM 670 O O . ASN A 1 88 ? -9.239 12.426 26.562 1.00 40.69 88 ASN A O 1
#

Organism: NCBI:txid48466

Solvent-accessible surface area (backbone atoms only — not comparable to full-atom values): 5341 Å² total; per-residue (Å²): 124,52,77,64,54,53,52,51,50,50,54,52,48,50,52,46,52,54,48,44,66,68,61,55,90,42,65,68,60,44,51,49,45,52,51,50,50,52,52,50,54,53,36,44,73,72,67,40,50,70,60,52,50,53,51,55,79,54,63,88,63,82,78,49,73,68,53,50,52,52,36,41,74,72,71,45,63,88,82,55,77,73,82,77,77,80,86,127